Protein AF-A0A0V0R9F4-F1 (afdb_monomer_lite)

Organism: Pseudocohnilembus persalinus (NCBI:txid266149)

Sequence (177 aa):
MSERTFIVDQHGQNFMYRTNMPIKDGKFQYDELVEVFKQKADEAGLEFPSEFQLVDISLINKSDYVDLNIERNFFKQNPEKGRFRNYIIIGSLLFPNSLGAKFRNWMAQSYEYWNYDQQNDLNKYMHDILIDTTTELPQIIFFHCEAGEDRTGVTKKLQFLTTMLKLEKYTILQEMV

Secondary structure (DSSP, 8-state):
-GGG-EEEEEETTEEEEEEE--EETTEE-HHHHHHHHHHHHHHTT-PPPSS-EEEEEE---GGGHHHHHHHHHHHHH-GGGEEEEE------SS-GGGS-HHHHHHHHHTHHHH-TT-HHHHHHHHHHHHT---SSS-EEEEEEESSSSHHHHHHHHHHHHHHHHHHHHHHHHHTT-

Structure (mmCIF, N/CA/C/O backbone):
data_AF-A0A0V0R9F4-F1
#
_entry.id   AF-A0A0V0R9F4-F1
#
loop_
_atom_site.group_PDB
_atom_site.id
_atom_site.type_symbol
_atom_site.label_atom_id
_atom_site.label_alt_id
_atom_site.label_comp_id
_atom_site.label_asym_id
_atom_site.label_entity_id
_atom_site.label_seq_id
_atom_site.pdbx_PDB_ins_code
_atom_site.Cartn_x
_atom_site.Cartn_y
_atom_site.Cartn_z
_atom_site.occupancy
_atom_site.B_iso_or_equiv
_atom_site.auth_seq_id
_atom_site.auth_comp_id
_atom_site.auth_asym_id
_atom_site.auth_atom_id
_atom_site.pdbx_PDB_model_num
ATOM 1 N N . MET A 1 1 ? -12.253 2.001 -7.724 1.00 73.06 1 MET A N 1
ATOM 2 C CA . MET A 1 1 ? -11.117 1.519 -6.907 1.00 73.06 1 MET A CA 1
ATOM 3 C C . MET A 1 1 ? -11.138 -0.002 -6.728 1.00 73.06 1 MET A C 1
ATOM 5 O O . MET A 1 1 ? -10.138 -0.640 -7.014 1.00 73.06 1 MET A O 1
ATOM 9 N N . SER A 1 2 ? -12.283 -0.595 -6.357 1.00 76.06 2 SER A N 1
ATOM 10 C CA . SER A 1 2 ? -12.413 -2.019 -5.972 1.00 76.06 2 SER A CA 1
ATOM 11 C C . SER A 1 2 ? -11.774 -3.072 -6.901 1.00 76.06 2 SER A C 1
ATOM 13 O O . SER A 1 2 ? -11.112 -3.987 -6.415 1.00 76.06 2 SER A O 1
ATOM 15 N N . GLU A 1 3 ? -11.901 -2.947 -8.228 1.00 81.69 3 GLU A N 1
ATOM 16 C CA . GLU A 1 3 ? -11.437 -3.987 -9.171 1.00 81.69 3 GLU A CA 1
ATOM 17 C C . GLU A 1 3 ? -9.918 -4.223 -9.168 1.00 81.69 3 GLU A C 1
ATOM 19 O O . GLU A 1 3 ? -9.459 -5.291 -9.573 1.00 81.69 3 GLU A O 1
ATOM 24 N N . ARG A 1 4 ? -9.126 -3.242 -8.718 1.00 86.31 4 ARG A N 1
ATOM 25 C CA . ARG A 1 4 ? -7.654 -3.320 -8.703 1.00 86.31 4 ARG A CA 1
ATOM 26 C C . ARG A 1 4 ? -7.072 -3.471 -7.304 1.00 86.31 4 ARG A C 1
ATOM 28 O O . ARG A 1 4 ? -5.856 -3.351 -7.137 1.00 86.31 4 ARG A O 1
ATOM 35 N N . THR A 1 5 ? -7.921 -3.772 -6.327 1.00 92.25 5 THR A N 1
ATOM 36 C CA . THR A 1 5 ? -7.505 -3.979 -4.946 1.00 92.25 5 THR A CA 1
ATOM 37 C C . THR A 1 5 ? -7.435 -5.456 -4.614 1.00 92.25 5 THR A C 1
ATOM 39 O O . THR A 1 5 ? -8.401 -6.199 -4.779 1.00 92.25 5 THR A O 1
ATOM 42 N N . PHE A 1 6 ? -6.284 -5.878 -4.103 1.00 93.00 6 PHE A N 1
ATOM 43 C CA . PHE A 1 6 ? -6.026 -7.262 -3.734 1.00 93.00 6 PHE A CA 1
ATOM 44 C C . PHE A 1 6 ? -5.344 -7.324 -2.378 1.00 93.00 6 PHE A C 1
ATOM 46 O O . PHE A 1 6 ? -4.396 -6.571 -2.136 1.00 93.00 6 PHE A O 1
ATOM 53 N N . ILE A 1 7 ? -5.748 -8.290 -1.558 1.00 94.00 7 ILE A N 1
ATOM 54 C CA . ILE A 1 7 ? -4.933 -8.726 -0.426 1.00 94.00 7 ILE A CA 1
ATOM 55 C C . ILE A 1 7 ? -3.650 -9.341 -0.989 1.00 94.00 7 ILE A C 1
ATOM 57 O O . ILE A 1 7 ? -3.661 -10.108 -1.956 1.00 94.00 7 ILE A O 1
ATOM 61 N N . VAL A 1 8 ? -2.528 -8.909 -0.435 1.00 92.25 8 VAL A N 1
ATOM 62 C CA . VAL A 1 8 ? -1.188 -9.408 -0.744 1.00 92.25 8 VAL A CA 1
ATOM 63 C C . VAL A 1 8 ? -0.782 -10.422 0.313 1.00 92.25 8 VAL A C 1
ATOM 65 O O . VAL A 1 8 ? -0.281 -11.483 -0.046 1.00 92.25 8 VAL A O 1
ATOM 68 N N . ASP A 1 9 ? -0.989 -10.081 1.586 1.00 94.50 9 ASP A N 1
ATOM 69 C CA . ASP A 1 9 ? -0.568 -10.876 2.737 1.00 94.50 9 ASP A CA 1
ATOM 70 C C . ASP A 1 9 ? -1.329 -10.442 4.005 1.00 94.50 9 ASP A C 1
ATOM 72 O O . ASP A 1 9 ? -1.939 -9.364 4.032 1.00 94.50 9 ASP A O 1
ATOM 76 N N . GLN A 1 10 ? -1.283 -11.265 5.052 1.00 95.50 10 GLN A N 1
ATOM 77 C CA . GLN A 1 10 ? -1.914 -11.008 6.347 1.00 95.50 10 GLN A CA 1
ATOM 78 C C . GLN A 1 10 ? -1.118 -11.672 7.480 1.00 95.50 10 GLN A C 1
ATOM 80 O O . GLN A 1 10 ? -0.647 -12.802 7.361 1.00 95.50 10 GLN A O 1
ATOM 85 N N . HIS A 1 11 ? -0.975 -10.962 8.601 1.00 96.00 11 HIS A N 1
ATOM 86 C CA . HIS A 1 11 ? -0.362 -11.486 9.820 1.00 96.00 11 HIS A CA 1
ATOM 87 C C . HIS A 1 11 ? -1.118 -10.986 11.055 1.00 96.00 11 HIS A C 1
ATOM 89 O O . HIS A 1 11 ? -1.102 -9.798 11.373 1.00 96.00 11 HIS A O 1
ATOM 95 N N . GLY A 1 12 ? -1.802 -11.889 11.761 1.00 95.38 12 GLY A N 1
ATOM 96 C CA . GLY A 1 12 ? -2.673 -11.498 12.872 1.00 95.38 12 GLY A CA 1
ATOM 97 C C . GLY A 1 12 ? -3.781 -10.553 12.396 1.00 95.38 12 GLY A C 1
ATOM 98 O O . GLY A 1 12 ? -4.549 -10.904 11.512 1.00 95.38 12 GLY A O 1
ATOM 99 N N . GLN A 1 13 ? -3.864 -9.345 12.951 1.00 96.88 13 GLN A N 1
ATOM 100 C CA . GLN A 1 13 ? -4.822 -8.325 12.490 1.00 96.88 13 GLN A CA 1
ATOM 101 C C . GLN A 1 13 ? -4.217 -7.329 11.486 1.00 96.88 13 GLN A C 1
ATOM 103 O O . GLN A 1 13 ? -4.908 -6.422 11.027 1.00 96.88 13 GLN A O 1
ATOM 108 N N . ASN A 1 14 ? -2.938 -7.485 11.135 1.00 98.00 14 ASN A N 1
ATOM 109 C CA . ASN A 1 14 ? -2.280 -6.638 10.152 1.00 98.00 14 ASN A CA 1
ATOM 110 C C . ASN A 1 14 ? -2.556 -7.171 8.746 1.00 98.00 14 ASN A C 1
ATOM 112 O O . ASN A 1 14 ? -2.458 -8.375 8.491 1.00 98.00 14 ASN A O 1
ATOM 116 N N . PHE A 1 15 ? -2.840 -6.264 7.818 1.00 97.81 15 PHE A N 1
ATOM 117 C CA . PHE A 1 15 ? -3.114 -6.605 6.426 1.00 97.81 15 PHE A CA 1
ATOM 118 C C . PHE A 1 15 ? -2.174 -5.862 5.496 1.00 97.81 15 PHE A C 1
ATOM 120 O O . PHE A 1 15 ? -1.804 -4.715 5.748 1.00 97.81 15 PHE A O 1
ATOM 127 N N . MET A 1 16 ? -1.854 -6.494 4.373 1.00 97.56 16 MET A N 1
ATOM 128 C CA . MET A 1 16 ? -1.154 -5.857 3.273 1.00 97.56 16 MET A CA 1
ATOM 129 C C . MET A 1 16 ? -2.005 -5.909 2.012 1.00 97.56 16 MET A C 1
ATOM 131 O O . MET A 1 16 ? -2.390 -6.983 1.552 1.00 97.56 16 MET A O 1
ATOM 135 N N . TYR A 1 17 ? -2.247 -4.746 1.421 1.00 95.88 17 TYR A N 1
ATOM 136 C CA . TYR A 1 17 ? -3.002 -4.579 0.191 1.00 95.88 17 TYR A CA 1
ATOM 137 C C . TYR A 1 17 ? -2.129 -4.019 -0.926 1.00 95.88 17 TYR A C 1
ATOM 139 O O . TYR A 1 17 ? -1.197 -3.241 -0.718 1.00 95.88 17 TYR A O 1
ATOM 147 N N . ARG A 1 18 ? -2.495 -4.373 -2.151 1.00 93.56 18 ARG A N 1
ATOM 148 C CA . ARG A 1 18 ? -2.090 -3.662 -3.361 1.00 93.56 18 ARG A CA 1
ATOM 149 C C . ARG A 1 18 ? -3.327 -3.024 -3.964 1.00 93.56 18 ARG A C 1
ATOM 151 O O . ARG A 1 18 ? -4.338 -3.709 -4.082 1.00 93.56 18 ARG A O 1
ATOM 158 N N . THR A 1 19 ? -3.219 -1.773 -4.396 1.00 92.12 19 THR A N 1
ATOM 159 C CA . THR A 1 19 ? -4.326 -1.024 -5.012 1.00 92.12 19 THR A CA 1
ATOM 160 C C . THR A 1 19 ? -3.829 -0.077 -6.115 1.00 92.12 19 THR A C 1
ATOM 16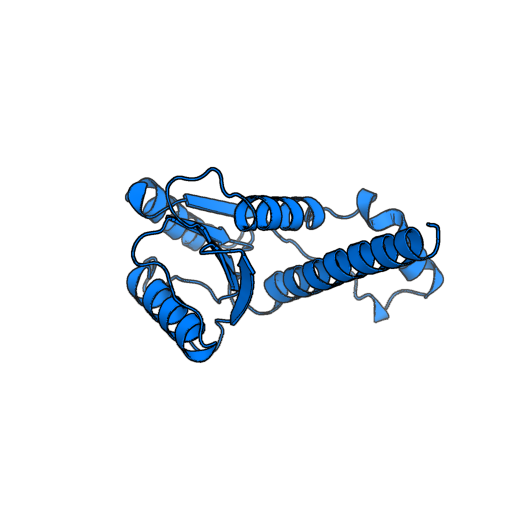2 O O . THR A 1 19 ? -2.622 0.028 -6.368 1.00 92.12 19 THR A O 1
ATOM 165 N N . ASN A 1 20 ? -4.762 0.571 -6.810 1.00 91.38 20 ASN A N 1
ATOM 166 C CA . ASN A 1 20 ? -4.510 1.714 -7.686 1.00 91.38 20 ASN A CA 1
ATOM 167 C C . ASN A 1 20 ? -4.477 3.033 -6.889 1.00 91.38 20 ASN A C 1
ATOM 169 O O . ASN A 1 20 ? -4.739 3.041 -5.688 1.00 91.38 20 ASN A O 1
ATOM 173 N N . MET A 1 21 ? -4.175 4.141 -7.571 1.00 92.62 21 MET A N 1
ATOM 174 C CA . MET A 1 21 ? -4.127 5.478 -6.973 1.00 92.62 21 MET A CA 1
ATOM 175 C C . MET A 1 21 ? -5.392 5.793 -6.137 1.00 92.62 21 MET A C 1
ATOM 177 O O . MET A 1 21 ? -6.499 5.755 -6.688 1.00 92.62 21 MET A O 1
ATOM 181 N N . PRO A 1 22 ? -5.259 6.154 -4.844 1.00 95.00 22 PRO A N 1
ATOM 182 C CA . PRO A 1 22 ? -6.383 6.468 -3.957 1.00 95.00 22 PRO A CA 1
ATOM 183 C C . PRO A 1 22 ? -6.839 7.935 -4.073 1.00 95.00 22 PRO A C 1
ATOM 185 O O . PRO A 1 22 ? -7.366 8.509 -3.120 1.00 95.00 22 PRO A O 1
ATOM 188 N N . ILE A 1 23 ? -6.623 8.573 -5.225 1.00 94.69 23 ILE A N 1
ATOM 189 C CA . ILE A 1 23 ? -6.967 9.976 -5.470 1.00 94.69 23 ILE A CA 1
ATOM 190 C C . ILE A 1 23 ? -8.061 10.056 -6.524 1.00 94.69 23 ILE A C 1
ATOM 192 O O . ILE A 1 23 ? -7.978 9.455 -7.594 1.00 94.69 23 ILE A O 1
ATOM 196 N N . LYS A 1 24 ? -9.084 10.852 -6.218 1.00 94.25 24 LYS A N 1
ATOM 197 C CA . LYS A 1 24 ? -10.181 11.187 -7.124 1.00 94.25 24 LYS A CA 1
ATOM 198 C C . LYS A 1 24 ? -10.570 12.641 -6.905 1.00 94.25 24 LYS A C 1
ATOM 200 O O . LYS A 1 24 ? -10.615 13.099 -5.763 1.00 94.25 24 LYS A O 1
ATOM 205 N N . ASP A 1 25 ? -10.784 13.377 -7.993 1.00 94.62 25 ASP A N 1
ATOM 206 C CA . ASP A 1 25 ? -11.166 14.796 -7.970 1.00 94.62 25 ASP A CA 1
ATOM 207 C C . ASP A 1 25 ? -10.237 15.667 -7.092 1.00 94.62 25 ASP A C 1
ATOM 209 O O . ASP A 1 25 ? -10.679 16.557 -6.363 1.00 94.62 25 ASP A O 1
ATOM 213 N N . GLY A 1 26 ? -8.928 15.374 -7.126 1.00 95.00 26 GLY A N 1
ATOM 214 C CA . GLY A 1 26 ? -7.898 16.096 -6.369 1.00 95.00 26 GLY A CA 1
ATOM 215 C C . GLY A 1 26 ? -7.909 15.843 -4.857 1.00 95.00 26 GLY A C 1
ATOM 216 O O . GLY A 1 26 ? -7.366 16.649 -4.100 1.00 95.00 26 GLY A O 1
ATOM 217 N N . LYS A 1 27 ? -8.543 14.759 -4.395 1.00 96.88 27 LYS A N 1
ATOM 218 C CA . LYS A 1 27 ? -8.657 14.410 -2.973 1.00 96.88 27 LYS A CA 1
ATOM 219 C C . LYS A 1 27 ? -8.315 12.950 -2.718 1.00 96.88 27 LYS A C 1
ATOM 221 O O . LYS A 1 27 ? -8.699 12.079 -3.498 1.00 96.88 27 LYS A O 1
ATOM 226 N N . PHE A 1 28 ? -7.664 12.705 -1.583 1.00 97.31 28 PHE A N 1
ATOM 227 C CA . PHE A 1 28 ? -7.429 11.364 -1.060 1.00 97.31 28 PHE A CA 1
ATOM 228 C C . PHE A 1 28 ? -8.750 10.733 -0.597 1.00 97.31 28 PHE A C 1
ATOM 230 O O . PHE A 1 28 ? -9.469 11.312 0.220 1.00 97.31 28 PHE A O 1
ATOM 237 N N . GLN A 1 29 ? -9.073 9.556 -1.121 1.00 97.69 29 GLN A N 1
ATOM 238 C CA . GLN A 1 29 ? -10.347 8.863 -0.927 1.00 97.69 29 GLN A CA 1
ATOM 239 C C . GLN A 1 29 ? -10.253 7.838 0.210 1.00 97.69 29 GLN A C 1
ATOM 241 O O . GLN A 1 29 ? -10.354 6.635 -0.012 1.00 97.69 29 GLN A O 1
ATOM 246 N N . TYR A 1 30 ? -10.031 8.309 1.438 1.00 97.88 30 TYR A N 1
ATOM 247 C CA . TYR A 1 30 ? -9.811 7.424 2.589 1.00 97.88 30 TYR A CA 1
ATOM 248 C C . TYR A 1 30 ? -10.985 6.468 2.844 1.00 97.88 30 TYR A C 1
ATOM 250 O O . TYR A 1 30 ? -10.772 5.266 2.971 1.00 97.88 30 TYR A O 1
ATOM 258 N N . ASP A 1 31 ? -12.214 6.987 2.897 1.00 97.69 31 ASP A N 1
ATOM 259 C CA . ASP A 1 31 ? -13.380 6.182 3.277 1.00 97.69 31 ASP A CA 1
ATOM 260 C C . ASP A 1 31 ? -13.705 5.119 2.212 1.00 97.69 31 ASP A C 1
ATOM 262 O O . ASP A 1 31 ? -13.891 3.954 2.557 1.00 97.69 31 ASP A O 1
ATOM 266 N N . GLU A 1 32 ? -13.669 5.489 0.921 1.00 97.12 32 GLU A N 1
ATOM 267 C CA . GLU A 1 32 ? -13.840 4.544 -0.200 1.00 97.12 32 GLU A CA 1
ATOM 268 C C . GLU A 1 32 ? -12.750 3.462 -0.171 1.00 97.12 32 GLU A C 1
ATOM 270 O O . GLU A 1 32 ? -13.029 2.279 -0.365 1.00 97.12 32 GLU A O 1
ATOM 275 N N . LEU A 1 33 ? -11.499 3.843 0.109 1.00 97.31 33 LEU A N 1
ATOM 276 C CA . LEU A 1 33 ? -10.384 2.903 0.180 1.00 97.31 33 LEU A CA 1
ATOM 277 C C . LEU A 1 33 ? -10.568 1.882 1.315 1.00 97.31 33 LEU A C 1
ATOM 279 O O . LEU A 1 33 ? -10.379 0.682 1.107 1.00 97.31 33 LEU A O 1
ATOM 283 N N . VAL A 1 34 ? -10.959 2.343 2.505 1.00 98.06 34 VAL A N 1
ATOM 284 C CA . VAL A 1 34 ? -11.199 1.477 3.669 1.00 98.06 34 VAL A CA 1
ATOM 285 C C . VAL A 1 34 ? -12.390 0.551 3.439 1.00 98.06 34 VAL A C 1
ATOM 287 O O . VAL A 1 34 ? -12.326 -0.620 3.814 1.00 98.06 34 VAL A O 1
ATOM 290 N N . GLU A 1 35 ? -13.460 1.039 2.813 1.00 97.94 35 GLU A N 1
ATOM 291 C CA . GLU A 1 35 ? -14.612 0.213 2.439 1.00 97.94 35 GLU A CA 1
ATOM 292 C C . GLU A 1 35 ? -14.193 -0.928 1.505 1.00 97.94 35 GLU A C 1
ATOM 294 O O . GLU A 1 35 ? -14.528 -2.088 1.752 1.00 97.94 35 GLU A O 1
ATOM 299 N N . VAL A 1 36 ? -13.368 -0.630 0.499 1.00 97.56 36 VAL A N 1
ATOM 300 C CA . VAL A 1 36 ? -12.822 -1.650 -0.403 1.00 97.56 36 VAL A CA 1
ATOM 301 C C . VAL A 1 36 ? -11.946 -2.657 0.346 1.00 97.56 36 VAL A C 1
ATOM 303 O O . VAL A 1 36 ? -12.036 -3.852 0.072 1.00 97.56 36 VAL A O 1
ATOM 306 N N . PHE A 1 37 ? -11.107 -2.230 1.293 1.00 98.12 37 PHE A N 1
ATOM 307 C CA . PHE A 1 37 ? -10.295 -3.169 2.078 1.00 98.12 37 PHE A CA 1
ATOM 308 C C . PHE A 1 37 ? -11.147 -4.098 2.940 1.00 98.12 37 PHE A C 1
ATOM 310 O O . PHE A 1 37 ? -10.919 -5.307 2.930 1.00 98.12 37 PHE A O 1
ATOM 317 N N . LYS A 1 38 ? -12.167 -3.559 3.613 1.00 98.19 38 LYS A N 1
ATOM 318 C CA . LYS A 1 38 ? -13.137 -4.354 4.378 1.00 98.19 38 LYS A CA 1
ATOM 319 C C . LYS A 1 38 ? -13.837 -5.374 3.490 1.00 98.19 38 LYS A C 1
ATOM 321 O O . LYS A 1 38 ? -13.879 -6.547 3.842 1.00 98.19 38 LYS A O 1
ATOM 326 N N . GLN A 1 39 ? -14.308 -4.945 2.318 1.00 97.62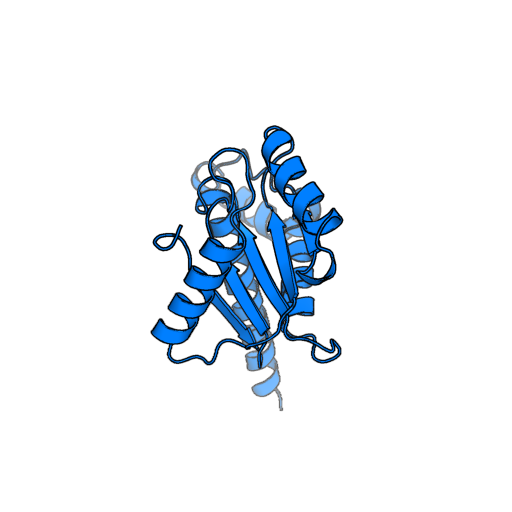 39 GLN A N 1
ATOM 327 C CA . GLN A 1 39 ? -14.924 -5.836 1.339 1.00 97.62 39 GLN A CA 1
ATOM 328 C C . GLN A 1 39 ? -13.964 -6.963 0.927 1.00 97.62 39 GLN A C 1
ATOM 330 O O . GLN A 1 39 ? -14.360 -8.122 0.890 1.00 97.62 39 GLN A O 1
ATOM 335 N N . LYS A 1 40 ? -12.692 -6.654 0.640 1.00 97.00 40 LYS A N 1
ATOM 336 C CA . LYS A 1 40 ? -11.708 -7.670 0.231 1.00 97.00 40 LYS A CA 1
ATOM 337 C C . LYS A 1 40 ? -11.343 -8.645 1.348 1.00 97.00 40 LYS A C 1
ATOM 339 O O . LYS A 1 40 ? -11.088 -9.808 1.047 1.00 97.00 40 LYS A O 1
ATOM 344 N N . ALA A 1 41 ? -11.316 -8.199 2.601 1.00 97.31 41 ALA A N 1
ATOM 345 C CA . ALA A 1 41 ? -11.139 -9.085 3.750 1.00 97.31 41 ALA A CA 1
ATOM 346 C C . ALA A 1 41 ? -12.340 -10.022 3.926 1.00 97.31 41 ALA A C 1
ATOM 348 O O . ALA A 1 41 ? -12.144 -11.230 4.042 1.00 97.31 41 ALA A O 1
ATOM 349 N N . ASP A 1 42 ? -13.561 -9.490 3.837 1.00 97.62 42 ASP A N 1
ATOM 350 C CA . ASP A 1 42 ? -14.799 -10.272 3.926 1.00 97.62 42 ASP A CA 1
ATOM 351 C C . ASP A 1 42 ? -14.902 -11.321 2.804 1.00 97.62 42 ASP A C 1
ATOM 353 O O . ASP A 1 42 ? -15.122 -12.501 3.072 1.00 97.62 42 ASP A O 1
ATOM 357 N N . GLU A 1 43 ? -14.603 -10.938 1.556 1.00 96.44 43 GLU A N 1
ATOM 358 C CA . GLU A 1 43 ? -14.520 -11.859 0.407 1.00 96.44 43 GLU A CA 1
ATOM 359 C C . GLU A 1 43 ? -13.506 -13.000 0.628 1.00 96.44 43 GLU A C 1
ATOM 361 O O . GLU A 1 43 ? -13.670 -14.092 0.080 1.00 96.44 43 GLU A O 1
ATOM 366 N N . ALA A 1 44 ? -12.461 -12.763 1.427 1.00 96.12 44 ALA A N 1
ATOM 367 C CA . ALA A 1 44 ? -11.445 -13.750 1.790 1.00 96.12 44 ALA A CA 1
ATOM 368 C C . ALA A 1 44 ? -11.776 -14.535 3.077 1.00 96.12 44 ALA A C 1
ATOM 370 O O . ALA A 1 44 ? -10.983 -15.387 3.482 1.00 96.1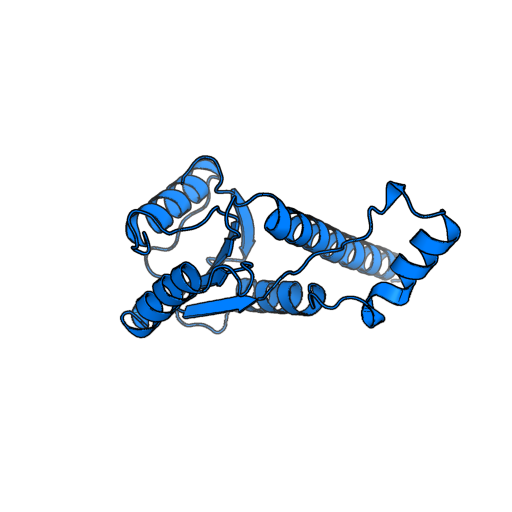2 44 ALA A O 1
ATOM 371 N N . GLY A 1 45 ? -12.914 -14.267 3.725 1.00 97.50 45 GLY A N 1
ATOM 372 C CA . GLY A 1 45 ? -13.287 -14.869 5.008 1.00 97.50 45 GLY A CA 1
ATOM 373 C C . GLY A 1 45 ? -12.397 -14.426 6.174 1.00 97.50 45 GLY A C 1
ATOM 374 O O . GLY A 1 45 ? -12.215 -15.185 7.126 1.00 97.50 45 GLY A O 1
ATOM 375 N N . LEU A 1 46 ? -11.806 -13.232 6.085 1.00 97.06 46 LEU A N 1
ATOM 376 C CA . LEU A 1 46 ? -10.920 -12.653 7.093 1.00 97.06 46 LEU A CA 1
ATOM 377 C C . LEU A 1 46 ? -11.632 -11.529 7.852 1.00 97.06 46 LEU A C 1
ATOM 379 O O . LEU A 1 46 ? -12.339 -10.711 7.268 1.00 97.06 46 LEU A O 1
ATOM 383 N N . GLU A 1 47 ? -11.395 -11.451 9.159 1.00 97.62 47 GLU A N 1
ATOM 384 C CA . GLU A 1 47 ? -11.925 -10.373 9.994 1.00 97.62 47 GLU A CA 1
ATOM 385 C C . GLU A 1 47 ? -11.092 -9.096 9.817 1.00 97.62 47 GLU A C 1
ATOM 387 O O . GLU A 1 47 ? -9.886 -9.083 10.069 1.00 97.62 47 GLU A O 1
ATOM 392 N N . PHE A 1 48 ? -11.737 -8.013 9.379 1.00 98.12 48 PHE A N 1
ATOM 393 C CA . PHE A 1 48 ? -11.095 -6.706 9.261 1.00 98.12 48 PHE A CA 1
ATOM 394 C C . PHE A 1 48 ? -11.197 -5.938 10.591 1.00 98.12 48 PHE A C 1
ATOM 396 O O . PHE A 1 48 ? -12.305 -5.803 11.116 1.00 98.12 48 PHE A O 1
ATOM 403 N N . PRO A 1 49 ? -10.094 -5.384 11.129 1.00 97.69 49 PRO A N 1
ATOM 404 C CA . PRO A 1 49 ? -10.104 -4.745 12.440 1.00 97.69 49 PRO A CA 1
ATOM 405 C C . PRO A 1 49 ? -10.978 -3.484 12.463 1.00 97.69 49 PRO A C 1
ATOM 407 O O . PRO A 1 49 ? -10.998 -2.689 11.518 1.00 97.69 49 PRO A O 1
ATOM 410 N N . SER A 1 50 ? -11.693 -3.274 13.571 1.00 97.06 50 SER A N 1
ATOM 411 C CA . SER A 1 50 ? -12.555 -2.099 13.760 1.00 97.06 50 SER A CA 1
ATOM 412 C C . SER A 1 50 ? -11.766 -0.801 13.944 1.00 97.06 50 SER A C 1
ATOM 414 O O . SER A 1 50 ? -12.239 0.261 13.543 1.00 97.06 50 SER A O 1
ATOM 416 N N . GLU A 1 51 ? -10.567 -0.895 14.520 1.00 97.94 51 GLU A N 1
ATOM 417 C CA . GLU A 1 51 ? -9.623 0.204 14.732 1.00 97.94 51 GLU A CA 1
ATOM 418 C C . GLU A 1 51 ? -8.257 -0.191 14.172 1.00 97.94 51 GLU A C 1
ATOM 420 O O . GLU A 1 51 ? -7.820 -1.329 14.332 1.00 97.94 51 GLU A O 1
ATOM 425 N N . PHE A 1 52 ? -7.586 0.732 13.488 1.00 98.31 52 PHE A N 1
ATOM 426 C CA . PHE A 1 52 ? -6.310 0.464 12.832 1.00 98.31 52 PHE A CA 1
ATOM 427 C C . PHE A 1 52 ? -5.598 1.765 12.456 1.00 98.31 52 PHE A C 1
ATOM 429 O O . PHE A 1 52 ? -6.205 2.836 12.427 1.00 98.31 52 PHE A O 1
ATOM 436 N N . GLN A 1 53 ? -4.320 1.660 12.091 1.00 98.19 53 GLN A N 1
ATOM 437 C CA . GLN A 1 53 ? -3.598 2.722 11.392 1.00 98.19 53 GLN A CA 1
ATOM 438 C C . GLN A 1 53 ? -3.298 2.324 9.954 1.00 98.19 53 GLN A C 1
ATOM 440 O O . GLN A 1 53 ? -2.836 1.215 9.678 1.00 98.19 53 GLN A O 1
ATOM 445 N N . LEU A 1 54 ? -3.528 3.257 9.035 1.00 98.38 54 LEU A N 1
ATOM 446 C CA . LEU A 1 54 ? -3.258 3.060 7.621 1.00 98.38 54 LEU A CA 1
ATOM 447 C C . LEU A 1 54 ? -1.814 3.456 7.277 1.00 98.38 54 LEU A C 1
ATOM 449 O O . LEU A 1 54 ? -1.350 4.541 7.622 1.00 98.38 54 LEU A O 1
ATOM 453 N N . VAL A 1 55 ? -1.091 2.594 6.572 1.00 98.31 55 VAL A N 1
ATOM 454 C CA . VAL A 1 55 ? 0.260 2.874 6.076 1.00 98.31 55 VAL A CA 1
ATOM 455 C C . VAL A 1 55 ? 0.208 2.947 4.559 1.00 98.31 55 VAL A C 1
ATOM 457 O O . VAL A 1 55 ? 0.137 1.920 3.887 1.00 98.31 55 VAL A O 1
ATOM 460 N N . ASP A 1 56 ? 0.245 4.169 4.038 1.00 97.81 56 ASP A N 1
ATOM 461 C CA . ASP A 1 56 ? 0.262 4.458 2.606 1.00 97.81 56 ASP A CA 1
ATOM 462 C C . ASP A 1 56 ? 1.693 4.440 2.066 1.00 97.81 56 ASP A C 1
ATOM 464 O O . ASP A 1 56 ? 2.546 5.224 2.498 1.00 97.81 56 ASP A O 1
ATOM 468 N N . ILE A 1 57 ? 1.949 3.531 1.126 1.00 96.56 57 ILE A N 1
ATOM 469 C CA . ILE A 1 57 ? 3.228 3.368 0.445 1.00 96.56 57 ILE A CA 1
ATOM 470 C C . ILE A 1 57 ? 3.063 3.666 -1.047 1.00 96.56 57 ILE A C 1
ATOM 472 O O . ILE A 1 57 ? 2.778 2.796 -1.874 1.00 96.56 57 ILE A O 1
ATOM 476 N N . SER A 1 58 ? 3.310 4.920 -1.402 1.00 93.75 58 SER A N 1
ATOM 477 C CA . SER A 1 58 ? 3.185 5.402 -2.773 1.00 93.75 58 SER A CA 1
ATOM 478 C C . SER A 1 58 ? 4.455 5.105 -3.569 1.00 93.75 58 SER A C 1
ATOM 480 O O . SER A 1 58 ? 5.544 5.579 -3.220 1.00 93.75 58 SER A O 1
ATOM 482 N N . LEU A 1 59 ? 4.324 4.328 -4.650 1.00 91.62 59 LEU A N 1
ATOM 483 C CA . LEU A 1 59 ? 5.426 3.940 -5.542 1.00 91.62 59 LEU A CA 1
ATOM 484 C C . LEU A 1 59 ? 5.601 4.897 -6.731 1.00 91.62 59 LEU A C 1
ATOM 486 O O . LEU A 1 59 ? 6.324 4.595 -7.687 1.00 91.62 59 LEU A O 1
ATOM 490 N N . ILE A 1 60 ? 4.886 6.025 -6.731 1.00 87.19 60 ILE A N 1
ATOM 491 C CA . ILE A 1 60 ? 4.913 6.980 -7.839 1.00 87.19 60 ILE A CA 1
ATOM 492 C C . ILE A 1 60 ? 6.209 7.787 -7.877 1.00 87.19 60 ILE A C 1
ATOM 494 O O . ILE A 1 60 ? 6.890 7.983 -6.865 1.00 87.19 60 ILE A O 1
ATOM 498 N N . ASN A 1 61 ? 6.571 8.211 -9.087 1.00 81.81 61 ASN A N 1
ATOM 499 C CA . ASN A 1 61 ? 7.791 8.964 -9.319 1.00 81.81 61 ASN A CA 1
ATOM 500 C C . ASN A 1 61 ? 7.539 10.458 -9.069 1.00 81.81 61 ASN A C 1
ATOM 502 O O . ASN A 1 61 ? 6.409 10.934 -9.015 1.00 81.81 61 ASN A O 1
ATOM 506 N N . LYS A 1 62 ? 8.619 11.227 -8.958 1.00 69.12 62 LYS A N 1
ATOM 507 C CA . LYS A 1 62 ? 8.596 12.677 -8.751 1.00 69.12 62 LYS A CA 1
ATOM 508 C C . LYS A 1 62 ? 7.912 13.457 -9.877 1.00 69.12 62 LYS A C 1
ATOM 510 O O . LYS A 1 62 ? 7.611 14.620 -9.676 1.00 69.12 62 LYS A O 1
ATOM 515 N N . SER A 1 63 ? 7.662 12.878 -11.050 1.00 70.31 63 SER A N 1
ATOM 516 C CA . SER A 1 63 ? 6.853 13.551 -12.080 1.00 70.31 63 SER A CA 1
ATOM 517 C C . SER A 1 63 ? 5.433 13.866 -11.594 1.00 70.31 63 SER A C 1
ATOM 519 O O . SER A 1 63 ? 4.846 14.842 -12.049 1.00 70.31 63 SER A O 1
ATOM 521 N N . ASP A 1 64 ? 4.945 13.122 -10.596 1.00 74.88 64 ASP A N 1
ATOM 522 C CA . ASP A 1 64 ? 3.551 13.127 -10.144 1.00 74.88 64 ASP A CA 1
ATOM 523 C C . ASP A 1 64 ? 3.424 13.836 -8.777 1.00 74.88 64 ASP A C 1
ATOM 525 O O . ASP A 1 64 ? 2.705 13.415 -7.871 1.00 74.88 64 ASP A O 1
ATOM 529 N N . TYR A 1 65 ? 4.177 14.930 -8.584 1.00 82.31 65 TYR A N 1
ATOM 530 C CA . TYR A 1 65 ? 4.256 15.650 -7.300 1.00 82.31 65 TYR A CA 1
ATOM 531 C C . TYR A 1 65 ? 2.907 16.131 -6.759 1.00 82.31 65 TYR A C 1
ATOM 533 O O . TYR A 1 65 ? 2.774 16.290 -5.544 1.00 82.31 65 TYR A O 1
ATOM 541 N N . VAL A 1 66 ? 1.937 16.415 -7.633 1.00 88.88 66 VAL A N 1
ATOM 542 C CA . VAL A 1 66 ? 0.607 16.879 -7.215 1.00 88.88 66 VAL A CA 1
ATOM 543 C C . VAL A 1 66 ? -0.077 15.805 -6.375 1.00 88.88 66 VAL A C 1
ATOM 545 O O . VAL A 1 66 ? -0.497 16.096 -5.255 1.00 88.88 66 VAL A O 1
ATOM 548 N N . ASP A 1 67 ? -0.077 14.566 -6.856 1.00 90.50 67 ASP A N 1
ATOM 549 C CA . ASP A 1 67 ? -0.689 13.429 -6.173 1.00 90.50 67 ASP A CA 1
ATOM 550 C C . ASP A 1 67 ? 0.038 13.115 -4.865 1.00 90.50 67 ASP A C 1
ATOM 552 O O . ASP A 1 67 ? -0.582 13.094 -3.802 1.00 90.50 67 ASP A O 1
ATOM 556 N N . LEU A 1 68 ? 1.376 13.053 -4.897 1.00 92.75 68 LEU A N 1
ATOM 557 C CA . LEU A 1 68 ? 2.197 12.870 -3.690 1.00 92.75 68 LEU A CA 1
ATOM 558 C C . LEU A 1 68 ? 1.900 13.909 -2.600 1.00 92.75 68 LEU A C 1
ATOM 560 O O . LEU A 1 68 ? 1.983 13.618 -1.405 1.00 92.75 68 LEU A O 1
ATOM 564 N N . ASN A 1 69 ? 1.621 15.153 -2.995 1.00 95.12 69 ASN A N 1
ATOM 565 C CA . ASN A 1 69 ? 1.305 16.219 -2.052 1.00 95.12 69 ASN A CA 1
ATOM 566 C C . ASN A 1 69 ? -0.094 16.060 -1.458 1.00 95.12 69 ASN A C 1
ATOM 568 O O . ASN A 1 69 ? -0.271 16.401 -0.290 1.00 95.12 69 ASN A O 1
ATOM 572 N N . ILE A 1 70 ? -1.063 15.539 -2.212 1.00 96.75 70 ILE A N 1
ATOM 573 C CA . ILE A 1 70 ? -2.412 15.257 -1.707 1.00 96.75 70 ILE A CA 1
ATOM 574 C C . ILE A 1 70 ? -2.340 14.201 -0.598 1.00 96.75 70 ILE A C 1
ATOM 576 O O . ILE A 1 70 ? -2.821 14.458 0.506 1.00 96.75 70 ILE A O 1
ATOM 580 N N . GLU A 1 71 ? -1.670 13.072 -0.846 1.00 96.88 71 GLU A N 1
ATOM 581 C CA . GLU A 1 71 ? -1.499 11.988 0.137 1.00 96.88 71 GLU A CA 1
ATOM 582 C C . GLU A 1 71 ? -0.753 12.488 1.381 1.00 96.88 71 GLU A C 1
ATOM 584 O O . GLU A 1 71 ? -1.233 12.387 2.514 1.00 96.88 71 GLU A O 1
ATOM 589 N N . ARG A 1 72 ? 0.401 13.139 1.173 1.00 96.81 72 ARG A N 1
ATOM 590 C CA . ARG A 1 72 ? 1.219 13.679 2.267 1.00 96.81 72 ARG A CA 1
ATOM 591 C C . ARG A 1 72 ? 0.449 14.686 3.118 1.00 96.81 72 ARG A C 1
ATOM 593 O O . ARG A 1 72 ? 0.567 14.660 4.343 1.00 96.81 72 ARG A O 1
ATOM 600 N N . ASN A 1 73 ? -0.309 15.586 2.493 1.00 97.94 73 ASN A N 1
ATOM 601 C CA . ASN A 1 73 ? -1.092 16.584 3.215 1.00 97.94 73 ASN A CA 1
ATOM 602 C C . ASN A 1 73 ? -2.247 15.940 3.982 1.00 97.94 73 ASN A C 1
ATOM 604 O O . ASN A 1 73 ? -2.483 16.337 5.122 1.00 97.94 73 ASN A O 1
ATOM 608 N N . PHE A 1 74 ? -2.911 14.936 3.404 1.00 98.38 74 PHE A N 1
ATOM 609 C CA . PHE A 1 74 ? -3.968 14.192 4.081 1.00 98.38 74 PHE A CA 1
ATOM 610 C C . PHE A 1 74 ? -3.458 13.572 5.387 1.00 98.38 74 PHE A C 1
ATOM 612 O O . PHE A 1 74 ? -3.989 13.886 6.452 1.00 98.38 74 PHE A O 1
ATOM 619 N N . PHE A 1 75 ? -2.378 12.786 5.345 1.00 98.19 75 PHE A N 1
ATOM 620 C CA . PHE A 1 75 ? -1.842 12.137 6.550 1.00 98.19 75 PHE A CA 1
ATOM 621 C C . PHE A 1 75 ? -1.189 13.112 7.533 1.00 98.19 75 PHE A C 1
ATOM 623 O O . PHE A 1 75 ? -1.190 12.872 8.735 1.00 98.19 75 PHE A O 1
ATOM 630 N N . LYS A 1 76 ? -0.676 14.253 7.058 1.00 98.12 76 LYS A N 1
ATOM 631 C CA . LYS A 1 76 ? -0.202 15.322 7.948 1.00 98.12 76 LYS A CA 1
ATOM 632 C C . LYS A 1 76 ? -1.348 15.980 8.726 1.00 98.12 76 LYS A C 1
ATOM 634 O O . LYS A 1 76 ? -1.139 16.409 9.855 1.00 98.12 76 LYS A O 1
ATOM 639 N N . GLN A 1 77 ? -2.523 16.104 8.110 1.00 98.44 77 GLN A N 1
ATOM 640 C CA . GLN A 1 77 ? -3.714 16.696 8.726 1.00 98.44 77 GLN A CA 1
ATOM 641 C C . GLN A 1 77 ? -4.522 15.691 9.559 1.00 98.44 77 GLN A C 1
ATOM 643 O O . GLN A 1 77 ? -5.272 16.123 10.426 1.00 98.44 77 GLN A O 1
ATOM 648 N N . ASN A 1 78 ? -4.357 14.389 9.308 1.00 98.25 78 ASN A N 1
ATOM 649 C CA . ASN A 1 78 ? -5.080 13.297 9.969 1.00 98.25 78 ASN A CA 1
ATOM 650 C C . ASN A 1 78 ? -4.089 12.231 10.499 1.00 98.25 78 ASN A C 1
ATOM 652 O O . ASN A 1 78 ? -4.112 11.088 10.027 1.00 98.25 78 ASN A O 1
ATOM 656 N N . PRO A 1 79 ? -3.159 12.581 11.411 1.00 97.88 79 PRO A N 1
ATOM 657 C CA . PRO A 1 79 ? -2.131 11.653 11.896 1.00 97.88 79 PRO A CA 1
ATOM 658 C C . PRO A 1 79 ? -2.706 10.434 12.636 1.00 97.88 79 PRO A C 1
ATOM 660 O O . PRO A 1 79 ? -2.076 9.380 12.677 1.00 97.88 79 PRO A O 1
ATOM 663 N N . GLU A 1 80 ? -3.911 10.545 13.193 1.00 97.38 80 GLU A N 1
ATOM 664 C CA . GLU A 1 80 ? -4.639 9.447 13.830 1.00 97.38 80 GLU A CA 1
ATOM 665 C C . GLU A 1 80 ? -5.070 8.364 12.834 1.00 97.38 80 GLU A C 1
ATOM 667 O O . GLU A 1 80 ? -5.194 7.201 13.209 1.00 97.38 80 GLU A O 1
ATOM 672 N N . LYS A 1 81 ? -5.246 8.721 11.554 1.00 97.94 81 LYS A N 1
ATOM 673 C CA . LYS A 1 81 ? -5.628 7.776 10.495 1.00 97.94 81 LYS A CA 1
ATOM 674 C C . LYS A 1 81 ? -4.450 6.968 9.964 1.00 97.94 81 LYS A C 1
ATOM 676 O O . LYS A 1 81 ? -4.672 5.964 9.285 1.00 97.94 81 LYS A O 1
ATOM 681 N N . GLY A 1 82 ? -3.215 7.383 10.255 1.00 97.62 82 GLY A N 1
ATOM 682 C CA . GLY A 1 82 ? -2.008 6.653 9.890 1.00 97.62 82 GLY A CA 1
ATOM 683 C C . GLY A 1 82 ? -0.886 7.526 9.331 1.00 97.62 82 GLY A C 1
ATOM 684 O O . GLY A 1 82 ? -0.676 8.654 9.773 1.00 97.62 82 GLY A O 1
ATOM 685 N N . ARG A 1 83 ? -0.117 6.994 8.373 1.00 98.00 83 ARG A N 1
ATOM 686 C CA . ARG A 1 83 ? 1.099 7.641 7.854 1.00 98.00 83 ARG A CA 1
ATOM 687 C C . ARG A 1 83 ? 1.347 7.384 6.371 1.00 98.00 83 ARG A C 1
ATOM 689 O O . ARG A 1 83 ? 1.005 6.334 5.839 1.00 98.00 83 ARG A O 1
ATOM 696 N N . PHE A 1 84 ? 2.043 8.337 5.754 1.00 97.44 84 PHE A N 1
ATOM 697 C CA . PHE A 1 84 ? 2.443 8.318 4.350 1.00 97.44 84 PHE A CA 1
ATOM 698 C C . PHE A 1 84 ? 3.945 8.089 4.179 1.00 97.44 84 PHE A C 1
ATOM 700 O O . PHE A 1 84 ? 4.759 8.733 4.852 1.00 97.44 84 PHE A O 1
ATOM 707 N N . ARG A 1 85 ? 4.325 7.254 3.210 1.00 95.69 85 ARG A N 1
ATOM 708 C CA . ARG A 1 85 ? 5.706 7.092 2.760 1.00 95.69 85 ARG A CA 1
ATOM 709 C C . ARG A 1 85 ? 5.769 6.934 1.244 1.00 95.69 85 ARG A C 1
ATOM 711 O O . ARG A 1 85 ? 5.100 6.093 0.665 1.00 95.69 85 ARG A O 1
ATOM 718 N N . ASN A 1 86 ? 6.640 7.704 0.598 1.00 93.94 86 ASN A N 1
ATOM 719 C CA . ASN A 1 86 ? 6.913 7.551 -0.829 1.00 93.94 86 ASN A CA 1
ATOM 720 C C . ASN A 1 86 ? 8.214 6.770 -1.041 1.00 93.94 86 ASN A C 1
ATOM 722 O O . ASN A 1 86 ? 9.251 7.128 -0.477 1.00 93.94 86 ASN A O 1
ATOM 726 N N . TYR A 1 87 ? 8.145 5.729 -1.866 1.00 90.88 87 TYR A N 1
ATOM 727 C CA . TYR A 1 87 ? 9.283 4.947 -2.341 1.00 90.88 87 TYR A CA 1
ATOM 728 C C . TYR A 1 87 ? 9.309 5.001 -3.862 1.00 90.88 87 TYR A C 1
ATOM 730 O O . TYR A 1 87 ? 8.519 4.345 -4.530 1.00 90.88 87 TYR A O 1
ATOM 738 N N . ILE A 1 88 ? 10.209 5.796 -4.425 1.00 87.06 88 ILE A N 1
ATOM 739 C CA . ILE A 1 88 ? 10.263 5.984 -5.874 1.00 87.06 88 ILE A CA 1
ATOM 740 C C . ILE A 1 88 ? 10.770 4.699 -6.530 1.00 87.06 88 ILE A C 1
ATOM 742 O O . ILE A 1 88 ? 11.893 4.279 -6.267 1.00 87.06 88 ILE A O 1
ATOM 746 N N . ILE A 1 89 ? 9.961 4.126 -7.423 1.00 82.56 89 ILE A N 1
ATOM 747 C CA . ILE A 1 89 ? 10.385 3.057 -8.330 1.00 82.56 89 ILE A CA 1
ATOM 748 C C . ILE A 1 89 ? 10.508 3.656 -9.731 1.00 82.56 89 ILE A C 1
ATOM 750 O O . ILE A 1 89 ? 9.511 3.997 -10.377 1.00 82.56 89 ILE A O 1
ATOM 754 N N . ILE A 1 90 ? 11.745 3.794 -10.195 1.00 77.75 90 ILE A N 1
ATOM 755 C CA . ILE A 1 90 ? 12.087 4.238 -11.547 1.00 77.75 90 ILE A CA 1
ATOM 756 C C . ILE A 1 90 ? 11.821 3.095 -12.534 1.00 77.75 90 ILE A C 1
ATOM 758 O O . ILE A 1 90 ? 11.330 3.337 -13.638 1.00 77.75 90 ILE A O 1
ATOM 762 N N . GLY A 1 91 ? 12.075 1.852 -12.114 1.00 73.19 91 GLY A N 1
ATOM 763 C CA . GLY A 1 91 ? 12.027 0.674 -12.969 1.00 73.19 91 GLY A CA 1
ATOM 764 C C . GLY A 1 91 ? 13.309 0.501 -13.787 1.00 73.19 91 GLY A C 1
ATOM 765 O O . GLY A 1 91 ? 14.278 1.248 -13.653 1.00 73.19 91 GLY A O 1
ATOM 766 N N . SER A 1 92 ? 13.324 -0.510 -14.659 1.00 71.44 92 SER A N 1
ATOM 767 C CA . SER A 1 92 ? 14.457 -0.759 -15.554 1.00 71.44 92 SER A CA 1
ATOM 768 C C . SER A 1 92 ? 14.147 -0.293 -16.972 1.00 71.44 92 SER A C 1
ATOM 770 O O . SER A 1 92 ? 13.122 -0.661 -17.540 1.00 71.44 92 SER A O 1
ATOM 772 N N . LEU A 1 93 ? 15.075 0.457 -17.571 1.00 70.06 93 LEU A N 1
ATOM 773 C CA . LEU A 1 93 ? 15.066 0.763 -19.008 1.00 70.06 93 LEU A CA 1
ATOM 774 C C . LEU A 1 93 ? 15.490 -0.443 -19.863 1.00 70.06 93 LEU A C 1
ATOM 776 O O . LEU A 1 93 ? 15.418 -0.398 -21.090 1.00 70.06 93 LEU A O 1
ATOM 780 N N . LEU A 1 94 ? 15.969 -1.513 -19.224 1.00 74.56 94 LEU A N 1
ATOM 781 C CA . LEU A 1 94 ? 16.439 -2.713 -19.893 1.00 74.56 94 LEU A CA 1
ATOM 782 C C . LEU A 1 94 ? 15.336 -3.768 -19.901 1.00 74.56 94 LEU A C 1
ATOM 784 O O . LEU A 1 94 ? 14.867 -4.215 -18.856 1.00 74.56 94 LEU A O 1
ATOM 788 N N . PHE A 1 95 ? 14.975 -4.233 -21.093 1.00 77.44 95 PHE A N 1
ATOM 789 C CA . PHE A 1 95 ? 14.092 -5.382 -21.244 1.00 77.44 95 PHE A CA 1
ATOM 790 C C . PHE A 1 95 ? 14.896 -6.666 -21.013 1.00 77.44 95 PHE A C 1
ATOM 792 O O . PHE A 1 95 ? 15.807 -6.945 -21.789 1.00 77.44 95 PHE A O 1
ATOM 799 N N . PRO A 1 96 ? 14.573 -7.508 -20.015 1.00 74.50 96 PRO A N 1
ATOM 800 C CA . PRO A 1 96 ? 15.370 -8.705 -19.738 1.00 74.50 96 PRO A CA 1
ATOM 801 C C . PRO A 1 96 ? 15.529 -9.603 -20.971 1.00 74.50 96 PRO A C 1
ATOM 803 O O . PRO A 1 96 ? 16.608 -10.124 -21.240 1.00 74.50 96 PRO A O 1
ATOM 806 N N . ASN A 1 97 ? 14.474 -9.717 -21.779 1.00 80.00 97 ASN A N 1
ATOM 807 C CA . ASN A 1 97 ? 14.460 -10.566 -22.967 1.00 80.00 97 ASN A CA 1
ATOM 808 C C . ASN A 1 97 ? 15.349 -10.052 -24.112 1.00 80.00 97 ASN A C 1
ATOM 810 O O . ASN A 1 97 ? 15.714 -10.852 -24.970 1.00 80.00 97 ASN A O 1
ATOM 814 N N . SER A 1 98 ? 15.735 -8.770 -24.123 1.00 86.50 98 SER A N 1
ATOM 815 C CA . SER A 1 98 ? 16.675 -8.232 -25.119 1.00 86.50 98 SER A CA 1
ATOM 816 C C . SER A 1 98 ? 18.144 -8.455 -24.743 1.00 86.50 98 SER A C 1
ATOM 818 O O . SER A 1 98 ? 19.035 -8.236 -25.562 1.00 86.50 98 SER A O 1
ATOM 820 N N . LEU A 1 99 ? 18.419 -8.919 -23.521 1.00 84.56 99 LEU A N 1
ATOM 821 C CA . LEU A 1 99 ? 19.769 -9.139 -23.011 1.00 84.56 99 LEU A CA 1
ATOM 822 C C . LEU A 1 99 ? 20.218 -10.584 -23.237 1.00 84.56 99 LEU A C 1
ATOM 824 O O . LEU A 1 99 ? 19.444 -11.516 -23.045 1.00 84.56 99 LEU A O 1
ATOM 828 N N . GLY A 1 100 ? 21.490 -10.807 -23.574 1.00 92.06 100 GLY A N 1
ATOM 829 C CA . GLY A 1 100 ? 22.047 -12.161 -23.676 1.00 92.06 100 GLY A CA 1
ATOM 830 C C . GLY A 1 100 ? 22.023 -12.912 -22.335 1.00 92.06 100 GLY A C 1
ATOM 831 O O . GLY A 1 100 ? 22.159 -12.306 -21.273 1.00 92.06 100 GLY A O 1
ATOM 832 N N . ALA A 1 101 ? 21.903 -14.246 -22.367 1.00 90.56 101 ALA A N 1
ATOM 833 C CA . ALA A 1 101 ? 21.768 -15.075 -21.160 1.00 90.56 101 ALA A CA 1
ATOM 834 C C . ALA A 1 101 ? 22.890 -14.858 -20.127 1.00 90.56 101 ALA A C 1
ATOM 836 O O . ALA A 1 101 ? 22.615 -14.760 -18.934 1.00 90.56 101 ALA A O 1
ATOM 837 N N . LYS A 1 102 ? 24.144 -14.708 -20.582 1.00 91.12 102 LYS A N 1
ATOM 838 C CA . LYS A 1 102 ? 25.285 -14.414 -19.698 1.00 91.12 102 LYS A CA 1
ATOM 839 C C . LYS A 1 102 ? 25.120 -13.081 -18.965 1.00 91.12 102 LYS A C 1
ATOM 841 O O . LYS A 1 102 ? 25.368 -13.015 -17.768 1.00 91.12 102 LYS A O 1
ATOM 846 N N . PHE A 1 103 ? 24.671 -12.042 -19.670 1.00 85.69 103 PHE A N 1
ATOM 847 C CA . PHE A 1 103 ? 24.474 -10.720 -19.080 1.00 85.69 103 PHE A CA 1
ATOM 848 C C . PHE A 1 103 ? 23.270 -10.698 -18.134 1.00 85.69 103 PHE A C 1
ATOM 850 O O . PHE A 1 103 ? 23.374 -10.147 -17.045 1.00 85.69 103 PHE A O 1
ATOM 857 N N . ARG A 1 104 ? 22.168 -11.382 -18.479 1.00 86.62 104 ARG A N 1
ATOM 858 C CA . ARG A 1 104 ? 21.037 -11.582 -17.556 1.00 86.62 104 ARG A CA 1
ATOM 859 C C . ARG A 1 104 ? 21.461 -12.255 -16.252 1.00 86.62 104 ARG A C 1
ATOM 861 O O . ARG A 1 104 ? 21.092 -11.775 -15.187 1.00 86.62 104 ARG A O 1
ATOM 868 N N . ASN A 1 105 ? 22.236 -13.339 -16.335 1.00 84.38 105 ASN A N 1
ATOM 869 C CA . ASN A 1 105 ? 22.714 -14.054 -15.150 1.00 84.38 105 ASN A CA 1
ATOM 870 C C . ASN A 1 105 ? 23.645 -13.182 -14.307 1.00 84.38 105 ASN A C 1
ATOM 872 O O . ASN A 1 105 ? 23.495 -13.144 -13.091 1.00 84.38 105 ASN A O 1
ATOM 876 N N . TRP A 1 106 ? 24.564 -12.455 -14.950 1.00 88.50 106 TRP A N 1
ATOM 877 C CA . TRP A 1 106 ? 25.425 -11.506 -14.252 1.00 88.50 106 TRP A CA 1
ATOM 878 C C . TRP A 1 106 ? 24.602 -10.438 -13.530 1.00 88.50 106 TRP A C 1
ATOM 880 O O . TRP A 1 106 ? 24.804 -10.249 -12.338 1.00 88.50 106 TRP A O 1
ATOM 890 N N . MET A 1 107 ? 23.628 -9.811 -14.203 1.00 82.50 107 MET A N 1
ATOM 891 C CA . MET A 1 107 ? 22.749 -8.827 -13.568 1.00 82.50 107 MET A CA 1
ATOM 892 C C . MET A 1 107 ? 21.983 -9.433 -12.387 1.00 82.50 107 MET A C 1
ATOM 894 O O . MET A 1 107 ? 21.925 -8.824 -11.328 1.00 82.50 107 MET A O 1
ATOM 898 N N . ALA A 1 108 ? 21.433 -10.641 -12.525 1.00 84.12 108 ALA A N 1
ATOM 899 C CA . ALA A 1 108 ? 20.734 -11.303 -11.424 1.00 84.12 108 ALA A CA 1
ATOM 900 C C . ALA A 1 108 ? 21.646 -11.532 -10.203 1.00 84.12 108 ALA A C 1
ATOM 902 O O . ALA A 1 108 ? 21.222 -11.312 -9.073 1.00 84.12 108 ALA A O 1
ATOM 903 N N . GLN A 1 109 ? 22.903 -11.928 -10.426 1.00 84.12 109 GLN A N 1
ATOM 904 C CA . GLN A 1 109 ? 23.889 -12.143 -9.360 1.00 84.12 109 GLN A CA 1
ATOM 905 C C . GLN A 1 109 ? 24.411 -10.837 -8.753 1.00 84.12 109 GLN A C 1
ATOM 907 O O . GLN A 1 109 ? 24.757 -10.810 -7.579 1.00 84.12 109 GLN A O 1
ATOM 912 N N . SER A 1 110 ? 24.459 -9.757 -9.535 1.00 84.94 110 SER A N 1
ATOM 913 C CA . SER A 1 110 ? 24.935 -8.441 -9.106 1.00 84.94 110 SER A CA 1
ATOM 914 C C . SER A 1 110 ? 23.807 -7.490 -8.693 1.00 84.94 110 SER A C 1
ATOM 916 O O . SER A 1 110 ? 24.052 -6.292 -8.565 1.00 84.94 110 SER A O 1
ATOM 918 N N . TYR A 1 111 ? 22.580 -7.998 -8.497 1.00 80.88 111 TYR A N 1
ATOM 919 C CA . TYR A 1 111 ? 21.366 -7.201 -8.262 1.00 80.88 111 TYR A CA 1
ATOM 920 C C . TYR A 1 111 ? 21.536 -6.147 -7.167 1.00 80.88 111 TYR A C 1
ATOM 922 O O . TYR A 1 111 ? 21.113 -5.007 -7.337 1.00 80.88 111 TYR A O 1
ATOM 930 N N . GLU A 1 112 ? 22.219 -6.495 -6.077 1.00 80.12 112 GLU A N 1
ATOM 931 C CA . GLU A 1 112 ? 22.484 -5.579 -4.964 1.00 80.12 112 GLU A CA 1
ATOM 932 C C . GLU A 1 112 ? 23.232 -4.297 -5.370 1.00 80.12 112 GLU A C 1
ATOM 934 O O . GLU A 1 112 ? 23.041 -3.259 -4.745 1.00 80.12 112 GLU A O 1
ATOM 939 N N . TYR A 1 113 ? 24.035 -4.339 -6.437 1.00 80.06 113 TYR A N 1
ATOM 940 C CA . TYR A 1 113 ? 24.869 -3.213 -6.864 1.00 80.06 113 TYR A CA 1
ATOM 941 C C . TYR A 1 113 ? 24.164 -2.242 -7.812 1.00 80.06 113 TYR A C 1
ATOM 943 O O . TYR A 1 113 ? 24.578 -1.090 -7.918 1.00 80.06 113 TYR A O 1
ATOM 951 N N . TRP A 1 114 ? 23.132 -2.690 -8.530 1.00 78.50 114 TRP A N 1
ATOM 952 C CA . TRP A 1 114 ? 22.441 -1.873 -9.537 1.00 78.50 114 TRP A CA 1
ATOM 953 C C . TRP A 1 114 ? 20.949 -1.675 -9.254 1.00 78.50 114 TRP A C 1
ATOM 955 O O . TRP A 1 114 ? 20.264 -1.001 -10.024 1.00 78.50 114 TRP A O 1
ATOM 965 N N . ASN A 1 115 ? 20.430 -2.213 -8.149 1.00 80.19 115 ASN A N 1
ATOM 966 C CA . ASN A 1 115 ? 19.051 -2.012 -7.709 1.00 80.19 115 ASN A CA 1
ATOM 967 C C . ASN A 1 115 ? 18.820 -0.594 -7.155 1.00 80.19 115 ASN A C 1
ATOM 969 O O . ASN A 1 115 ? 18.654 -0.397 -5.951 1.00 80.19 115 ASN A O 1
ATOM 973 N N . TYR A 1 116 ? 18.783 0.400 -8.044 1.00 81.12 116 TYR A N 1
ATOM 974 C CA . TYR A 1 116 ? 18.510 1.800 -7.694 1.00 81.12 116 TYR A CA 1
ATOM 975 C C . TYR A 1 116 ? 17.161 2.001 -6.995 1.00 81.12 116 TYR A C 1
ATOM 977 O O . TYR A 1 116 ? 17.031 2.902 -6.173 1.00 81.12 116 TYR A O 1
ATOM 985 N N . ASP A 1 117 ? 16.182 1.144 -7.291 1.00 80.50 117 ASP A N 1
ATOM 986 C CA . ASP A 1 117 ? 14.837 1.203 -6.715 1.00 80.50 117 ASP A CA 1
ATOM 987 C C . ASP A 1 117 ? 14.778 0.688 -5.265 1.00 80.50 117 ASP A C 1
ATOM 989 O O . ASP A 1 117 ? 13.717 0.738 -4.646 1.00 80.50 117 ASP A O 1
ATOM 993 N N . GLN A 1 118 ? 15.887 0.158 -4.722 1.00 83.62 118 GLN A N 1
ATOM 994 C CA . GLN A 1 118 ? 15.990 -0.350 -3.344 1.00 83.62 118 GLN A CA 1
ATOM 995 C C . GLN A 1 118 ? 14.837 -1.291 -2.954 1.00 83.62 118 GLN A C 1
ATOM 997 O O . GLN A 1 118 ? 14.348 -1.292 -1.824 1.00 83.62 118 GLN A O 1
ATOM 1002 N N . GLN A 1 119 ? 14.383 -2.124 -3.894 1.00 82.31 119 GLN A N 1
ATOM 1003 C CA . GLN A 1 119 ? 13.178 -2.939 -3.696 1.00 82.31 119 GLN A CA 1
ATOM 1004 C C . GLN A 1 119 ? 13.309 -3.929 -2.528 1.00 82.31 119 GLN A C 1
ATOM 1006 O O . GLN A 1 119 ? 12.314 -4.255 -1.885 1.00 82.31 119 GLN A O 1
ATOM 1011 N N . ASN A 1 120 ? 14.532 -4.373 -2.214 1.00 83.44 120 ASN A N 1
ATOM 1012 C CA . ASN A 1 120 ? 14.794 -5.205 -1.038 1.00 83.44 120 ASN A CA 1
ATOM 1013 C C . ASN A 1 120 ? 14.485 -4.454 0.264 1.00 83.44 120 ASN A C 1
ATOM 1015 O O . ASN A 1 120 ? 13.860 -5.026 1.156 1.00 83.44 120 ASN A O 1
ATOM 1019 N N . ASP A 1 121 ? 14.863 -3.179 0.354 1.00 88.19 121 ASP A N 1
ATOM 1020 C CA . ASP A 1 121 ? 14.617 -2.347 1.533 1.00 88.19 121 ASP A CA 1
ATOM 1021 C C . ASP A 1 121 ? 13.132 -2.021 1.672 1.00 88.19 121 ASP A C 1
ATOM 1023 O O . ASP A 1 121 ? 12.593 -2.064 2.777 1.00 88.19 121 ASP A O 1
ATOM 1027 N N . LEU A 1 122 ? 12.447 -1.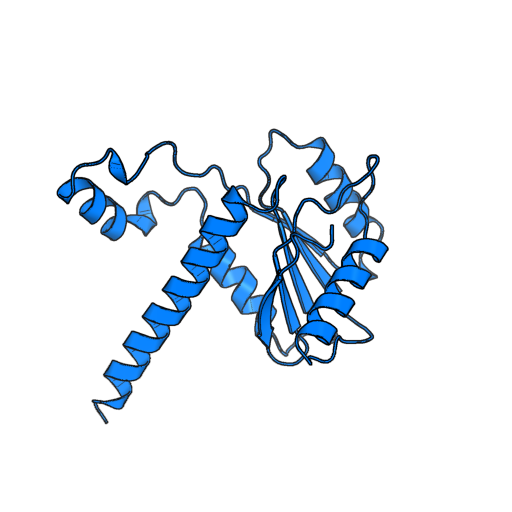754 0.556 1.00 89.75 122 LEU A N 1
ATOM 1028 C CA . LEU A 1 122 ? 10.994 -1.585 0.527 1.00 89.75 122 LEU A CA 1
ATOM 1029 C C . LEU A 1 122 ? 10.277 -2.855 1.011 1.00 89.75 122 LEU A C 1
ATOM 1031 O O . LEU A 1 122 ? 9.433 -2.783 1.902 1.00 89.75 122 LEU A O 1
ATOM 1035 N N . ASN A 1 123 ? 10.627 -4.023 0.468 1.00 87.81 123 ASN A N 1
ATOM 1036 C CA . ASN A 1 123 ? 10.017 -5.289 0.875 1.00 87.81 123 ASN A CA 1
ATOM 1037 C C . ASN A 1 123 ? 10.295 -5.609 2.338 1.00 87.81 123 ASN A C 1
ATOM 1039 O O . ASN A 1 123 ? 9.390 -6.038 3.051 1.00 87.81 123 ASN A O 1
ATOM 1043 N N . LYS A 1 124 ? 11.530 -5.379 2.796 1.00 90.06 124 LYS A N 1
ATOM 1044 C CA . LYS A 1 124 ? 11.882 -5.538 4.202 1.00 90.06 124 LYS A CA 1
ATOM 1045 C C . LYS A 1 124 ? 11.051 -4.605 5.077 1.00 90.06 124 LYS A C 1
ATOM 1047 O O . LYS A 1 124 ? 10.458 -5.074 6.036 1.00 90.06 124 LYS A O 1
ATOM 1052 N N . TYR A 1 125 ? 10.954 -3.329 4.722 1.00 92.94 125 TYR A N 1
ATOM 1053 C CA . TYR A 1 125 ? 10.159 -2.352 5.459 1.00 92.94 125 TYR A CA 1
ATOM 1054 C C . TYR A 1 125 ? 8.684 -2.761 5.567 1.00 92.94 125 TYR A C 1
ATOM 1056 O O . TYR A 1 125 ? 8.121 -2.746 6.657 1.00 92.94 125 TYR A O 1
ATOM 1064 N N . MET A 1 126 ? 8.064 -3.162 4.456 1.00 94.25 126 MET A N 1
ATOM 1065 C CA . MET A 1 126 ? 6.669 -3.612 4.450 1.00 94.25 126 MET A CA 1
ATOM 1066 C C . MET A 1 126 ? 6.471 -4.885 5.272 1.00 94.25 126 MET A C 1
ATOM 1068 O O . MET A 1 126 ? 5.498 -4.987 6.014 1.00 94.25 126 MET A O 1
ATOM 1072 N N . HIS A 1 127 ? 7.393 -5.842 5.154 1.00 92.31 127 HIS A N 1
ATOM 1073 C CA . HIS A 1 127 ? 7.349 -7.077 5.927 1.00 92.31 127 HIS A CA 1
ATOM 1074 C C . HIS A 1 127 ? 7.499 -6.809 7.422 1.00 92.31 127 HIS A C 1
ATOM 1076 O O . HIS A 1 127 ? 6.708 -7.332 8.196 1.00 92.31 127 HIS A O 1
ATOM 1082 N N . ASP A 1 128 ? 8.461 -5.971 7.811 1.00 95.06 128 ASP A N 1
ATOM 1083 C CA . ASP A 1 128 ? 8.705 -5.620 9.208 1.00 95.06 128 ASP A CA 1
ATOM 1084 C C . ASP A 1 128 ? 7.456 -4.981 9.836 1.00 95.06 128 ASP A C 1
ATOM 1086 O O . ASP A 1 128 ? 7.112 -5.345 10.950 1.00 95.06 128 ASP A O 1
ATOM 1090 N N . ILE A 1 129 ? 6.731 -4.105 9.119 1.00 95.12 129 ILE A N 1
ATOM 1091 C CA . ILE A 1 129 ? 5.454 -3.550 9.612 1.00 95.12 129 ILE A CA 1
ATOM 1092 C C . ILE A 1 129 ? 4.375 -4.630 9.698 1.00 95.12 129 ILE A C 1
ATOM 1094 O O . ILE A 1 129 ? 3.620 -4.658 10.664 1.00 95.12 129 ILE A O 1
ATOM 1098 N N . LEU A 1 130 ? 4.277 -5.508 8.694 1.00 96.25 130 LEU A N 1
ATOM 1099 C CA . LEU A 1 130 ? 3.240 -6.540 8.660 1.00 96.25 130 LEU A CA 1
ATOM 1100 C C . LEU A 1 130 ? 3.341 -7.467 9.876 1.00 96.25 130 LEU A C 1
ATOM 1102 O O . LEU A 1 130 ? 2.318 -7.809 10.461 1.00 96.25 130 LEU A O 1
ATOM 1106 N N . ILE A 1 131 ? 4.558 -7.850 10.263 1.00 96.25 131 ILE A N 1
ATOM 1107 C CA . ILE A 1 131 ? 4.794 -8.759 11.392 1.00 96.25 131 ILE A CA 1
ATOM 1108 C C . ILE A 1 131 ? 4.987 -8.039 12.732 1.00 96.25 131 ILE A C 1
ATOM 1110 O O . ILE A 1 131 ? 5.230 -8.702 13.739 1.00 96.25 131 ILE A O 1
ATOM 1114 N N . ASP A 1 132 ? 4.925 -6.706 12.764 1.00 93.69 132 ASP A N 1
ATOM 1115 C CA . ASP A 1 132 ? 5.093 -5.949 13.999 1.00 93.69 132 ASP A CA 1
ATOM 1116 C C . ASP A 1 132 ? 3.876 -6.146 14.912 1.00 93.69 132 ASP A C 1
ATOM 1118 O O . ASP A 1 132 ? 2.761 -5.719 14.606 1.00 93.69 132 ASP A O 1
ATOM 1122 N N . THR A 1 133 ? 4.102 -6.805 16.048 1.00 90.62 133 THR A N 1
ATOM 1123 C CA . THR A 1 133 ? 3.096 -7.026 17.095 1.00 90.62 133 THR A CA 1
ATOM 1124 C C . THR A 1 133 ? 3.249 -6.055 18.268 1.00 90.62 133 THR A C 1
ATOM 1126 O O . THR A 1 133 ? 2.628 -6.258 19.309 1.00 90.62 133 THR A O 1
ATOM 1129 N N . THR A 1 134 ? 4.126 -5.0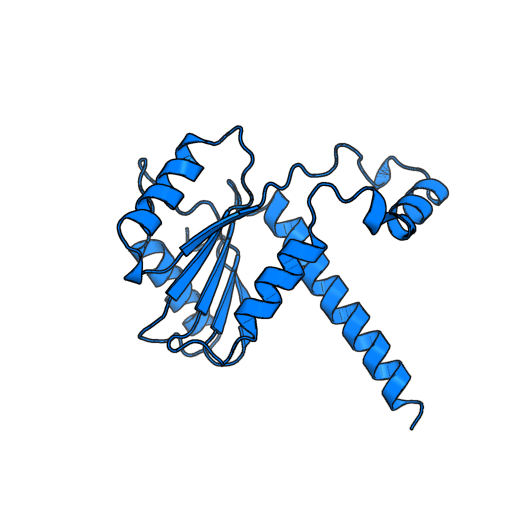54 18.159 1.00 93.88 134 THR A N 1
ATOM 1130 C CA . THR A 1 134 ? 4.420 -4.097 19.240 1.00 93.88 134 THR A CA 1
ATOM 1131 C C . THR A 1 134 ? 3.575 -2.827 19.164 1.00 93.88 134 THR A C 1
ATOM 1133 O O . THR A 1 134 ? 3.533 -2.064 20.128 1.00 93.88 134 THR A O 1
ATOM 1136 N N . THR A 1 135 ? 2.875 -2.599 18.050 1.00 93.06 135 THR A N 1
ATOM 1137 C CA . THR A 1 135 ? 1.974 -1.456 17.880 1.00 93.06 135 THR A CA 1
ATOM 1138 C C . THR A 1 135 ? 0.659 -1.651 18.631 1.00 93.06 135 THR A C 1
ATOM 1140 O O . THR A 1 135 ? 0.090 -2.737 18.618 1.00 93.06 135 THR A O 1
ATOM 1143 N N . GLU A 1 136 ? 0.129 -0.574 19.218 1.00 95.06 136 GLU A N 1
ATOM 1144 C CA . GLU A 1 136 ? -1.157 -0.597 19.939 1.00 95.06 136 GLU A CA 1
ATOM 1145 C C . GLU A 1 136 ? -2.352 -0.918 19.029 1.00 95.06 136 GLU A C 1
ATOM 1147 O O . GLU A 1 136 ? -3.310 -1.549 19.467 1.00 95.06 136 GLU A O 1
ATOM 1152 N N . LEU A 1 137 ? -2.285 -0.495 17.762 1.00 97.56 137 LEU A N 1
ATOM 1153 C CA . LEU A 1 137 ? -3.329 -0.710 16.764 1.00 97.56 137 LEU A CA 1
ATOM 1154 C C . LEU A 1 137 ? -2.819 -1.580 15.609 1.00 97.56 137 LEU A C 1
ATOM 1156 O O . LEU A 1 137 ? -1.676 -1.383 15.172 1.00 97.56 137 LEU A O 1
ATOM 1160 N N . PRO A 1 138 ? -3.670 -2.460 15.049 1.00 98.19 138 PRO A N 1
ATOM 1161 C CA . PRO A 1 138 ? -3.380 -3.156 13.804 1.00 98.19 138 PRO A CA 1
ATOM 1162 C C . PRO A 1 138 ? -2.946 -2.203 12.686 1.00 98.19 138 PRO A C 1
ATOM 1164 O O . PRO A 1 138 ? -3.439 -1.077 12.564 1.00 98.19 138 PRO A O 1
ATOM 1167 N N . GLN A 1 139 ? -2.016 -2.660 11.855 1.00 98.19 139 GLN A N 1
ATOM 1168 C CA . GLN A 1 139 ? -1.478 -1.904 10.730 1.00 98.19 139 GLN A CA 1
ATOM 1169 C C . GLN A 1 139 ? -2.103 -2.408 9.426 1.00 98.19 139 GLN A C 1
ATOM 1171 O O . GLN A 1 139 ? -1.956 -3.574 9.053 1.00 98.19 139 GLN A O 1
ATOM 1176 N N . ILE A 1 140 ? -2.769 -1.509 8.705 1.00 98.38 140 ILE A N 1
ATOM 1177 C C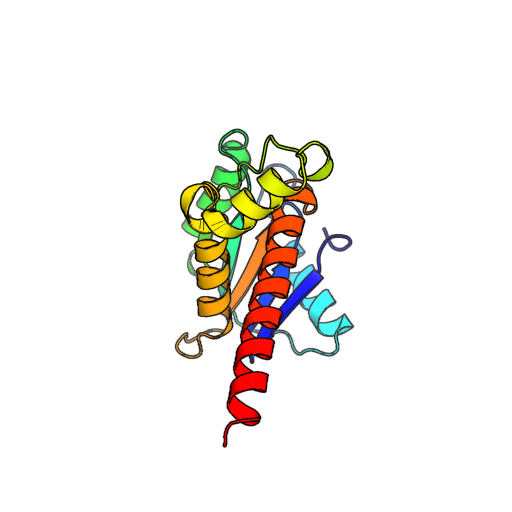A . ILE A 1 140 ? -3.273 -1.772 7.356 1.00 98.38 140 ILE A CA 1
ATOM 1178 C C . ILE A 1 140 ? -2.310 -1.120 6.378 1.00 98.38 140 ILE A C 1
ATOM 1180 O O . ILE A 1 140 ? -2.279 0.096 6.220 1.00 98.38 140 ILE A O 1
ATOM 1184 N N . ILE A 1 141 ? -1.474 -1.931 5.750 1.00 97.94 141 ILE A N 1
ATOM 1185 C CA . ILE A 1 141 ? -0.461 -1.481 4.805 1.00 97.94 141 ILE A CA 1
ATOM 1186 C C . ILE A 1 141 ? -1.073 -1.539 3.420 1.00 97.94 141 ILE A C 1
ATOM 1188 O O . ILE A 1 141 ? -1.636 -2.563 3.034 1.00 97.94 141 ILE A O 1
ATOM 1192 N N . PHE A 1 142 ? -0.916 -0.486 2.632 1.00 96.38 142 PHE A N 1
ATOM 1193 C CA . PHE A 1 142 ? -1.173 -0.586 1.208 1.00 96.38 142 PHE A CA 1
ATOM 1194 C C . PHE A 1 142 ? -0.062 0.065 0.412 1.00 96.38 142 PHE A C 1
ATOM 1196 O O . PHE A 1 142 ? 0.490 1.093 0.797 1.00 96.38 142 PHE A O 1
ATOM 1203 N N . PHE A 1 143 ? 0.258 -0.552 -0.716 1.00 94.69 143 PHE A N 1
ATOM 1204 C CA . PHE A 1 143 ? 1.162 0.031 -1.688 1.00 94.69 143 PHE A CA 1
ATOM 1205 C C . PHE A 1 143 ? 0.471 0.166 -3.035 1.00 94.69 143 PHE A C 1
ATOM 1207 O O . PHE A 1 143 ? -0.323 -0.687 -3.454 1.00 94.69 143 PHE A O 1
ATOM 1214 N N . HIS A 1 144 ? 0.775 1.257 -3.724 1.00 92.56 144 HIS A N 1
ATOM 1215 C CA . HIS A 1 144 ? 0.116 1.595 -4.977 1.00 92.56 144 HIS A CA 1
ATOM 1216 C C . HIS A 1 144 ? 1.063 2.281 -5.953 1.00 92.56 144 HIS A C 1
ATOM 1218 O O . HIS A 1 144 ? 2.148 2.749 -5.614 1.00 92.56 144 HIS A O 1
ATOM 1224 N N . CYS A 1 145 ? 0.642 2.300 -7.206 1.00 86.69 145 CYS A N 1
ATOM 1225 C CA . CYS A 1 145 ? 1.176 3.182 -8.230 1.00 86.69 145 CYS A CA 1
ATOM 1226 C C . CYS A 1 145 ? -0.010 3.755 -9.008 1.00 86.69 145 CYS A C 1
ATOM 1228 O O . CYS A 1 145 ? -1.143 3.340 -8.774 1.00 86.69 145 CYS A O 1
ATOM 1230 N N . GLU A 1 146 ? 0.244 4.626 -9.985 1.00 79.12 146 GLU A N 1
ATOM 1231 C CA . GLU A 1 146 ? -0.806 5.311 -10.752 1.00 79.12 146 GLU A CA 1
ATOM 1232 C C . GLU A 1 146 ? -1.914 4.358 -11.247 1.00 79.12 146 GLU A C 1
ATOM 1234 O O . GLU A 1 146 ? -3.069 4.460 -10.835 1.00 79.12 146 GLU A O 1
ATOM 1239 N N . ALA A 1 147 ? -1.549 3.336 -12.028 1.00 69.88 147 ALA A N 1
ATOM 1240 C CA . ALA A 1 147 ? -2.499 2.333 -12.516 1.00 69.88 147 ALA A CA 1
ATOM 1241 C C . ALA A 1 147 ? -2.749 1.160 -11.546 1.00 69.88 147 ALA A C 1
ATOM 1243 O O . ALA A 1 147 ? -3.673 0.376 -11.760 1.00 69.88 147 ALA A O 1
ATOM 1244 N N . GLY A 1 148 ? -1.919 0.992 -10.514 1.00 59.97 148 GLY A N 1
ATOM 1245 C CA . GLY A 1 148 ? -1.916 -0.207 -9.673 1.00 59.97 148 GLY A CA 1
ATOM 1246 C C . GLY A 1 148 ? -1.389 -1.476 -10.362 1.00 59.97 148 GLY A C 1
ATOM 1247 O O . GLY A 1 148 ? -1.602 -2.563 -9.827 1.00 59.97 148 GLY A O 1
ATOM 1248 N N . GLU A 1 149 ? -0.681 -1.373 -11.497 1.00 63.19 149 GLU A N 1
ATOM 1249 C CA . GLU A 1 149 ? -0.247 -2.504 -12.343 1.00 63.19 149 GLU A CA 1
ATOM 1250 C C . GLU A 1 149 ? 1.278 -2.723 -12.398 1.00 63.19 149 GLU A C 1
ATOM 1252 O O . GLU A 1 149 ? 1.758 -3.754 -11.912 1.00 63.19 149 GLU A O 1
ATOM 1257 N N . ASP A 1 150 ? 2.031 -1.764 -12.942 1.00 63.03 150 ASP A N 1
ATOM 1258 C CA . ASP A 1 150 ? 3.440 -1.958 -13.311 1.00 63.03 150 ASP A CA 1
ATOM 1259 C C . ASP A 1 150 ? 4.379 -2.055 -12.104 1.00 63.03 150 ASP A C 1
ATOM 1261 O O . ASP A 1 150 ? 4.974 -3.101 -11.826 1.00 63.03 150 ASP A O 1
ATOM 1265 N N . ARG A 1 151 ? 4.494 -0.965 -11.338 1.00 63.78 151 ARG A N 1
ATOM 1266 C CA . ARG A 1 151 ? 5.446 -0.865 -10.217 1.00 63.78 151 ARG A CA 1
ATOM 1267 C C . ARG A 1 151 ? 5.056 -1.800 -9.073 1.00 63.78 151 ARG A C 1
ATOM 1269 O O . ARG A 1 151 ? 5.901 -2.458 -8.480 1.00 63.78 151 ARG A O 1
ATOM 1276 N N . THR A 1 152 ? 3.758 -1.952 -8.842 1.00 55.44 152 THR A N 1
ATOM 1277 C CA . THR A 1 152 ? 3.194 -2.874 -7.850 1.00 55.44 152 THR A CA 1
ATOM 1278 C C . THR A 1 152 ? 3.300 -4.352 -8.273 1.00 55.44 152 THR A C 1
ATOM 1280 O O . THR A 1 152 ? 3.270 -5.246 -7.421 1.00 55.44 152 THR A O 1
ATOM 1283 N N . GLY A 1 153 ? 3.422 -4.646 -9.574 1.00 55.44 153 GLY A N 1
ATOM 1284 C CA . GLY A 1 153 ? 3.689 -5.984 -10.116 1.00 55.44 153 GLY A CA 1
ATOM 1285 C C . GLY A 1 153 ? 5.101 -6.468 -9.819 1.00 55.44 153 GLY A C 1
ATOM 1286 O O . GLY A 1 153 ? 5.285 -7.615 -9.403 1.00 55.44 153 GLY A O 1
ATOM 1287 N N . VAL A 1 154 ? 6.079 -5.574 -9.957 1.00 58.44 154 VAL A N 1
ATOM 1288 C CA . VAL A 1 154 ? 7.480 -5.847 -9.616 1.00 58.44 154 VAL A CA 1
ATOM 1289 C C . VAL A 1 154 ? 7.624 -6.132 -8.117 1.00 58.44 154 VAL A C 1
ATOM 1291 O O . VAL A 1 154 ? 8.215 -7.146 -7.743 1.00 58.44 154 VAL A O 1
ATOM 1294 N N . THR A 1 155 ? 6.981 -5.328 -7.267 1.00 55.97 155 THR A N 1
ATOM 1295 C CA . THR A 1 155 ? 6.984 -5.519 -5.809 1.00 55.97 155 THR A CA 1
ATOM 1296 C C . THR A 1 155 ? 6.349 -6.851 -5.390 1.00 55.97 155 THR A C 1
ATOM 1298 O O . THR A 1 155 ? 6.977 -7.618 -4.659 1.00 55.97 155 THR A O 1
ATOM 1301 N N . LYS A 1 156 ? 5.164 -7.205 -5.925 1.00 52.09 156 LYS A N 1
ATOM 1302 C CA . LYS A 1 156 ? 4.520 -8.510 -5.651 1.00 52.09 156 LYS A CA 1
ATOM 1303 C C . LYS A 1 156 ? 5.417 -9.692 -6.031 1.00 52.09 156 LYS A C 1
ATOM 1305 O O . LYS A 1 156 ? 5.526 -10.661 -5.282 1.00 52.09 156 LYS A O 1
ATOM 1310 N N . LYS A 1 157 ? 6.068 -9.623 -7.196 1.00 52.34 157 LYS A N 1
ATOM 1311 C CA . LYS A 1 157 ? 6.934 -10.703 -7.689 1.00 52.34 157 LYS A CA 1
ATOM 1312 C C . LYS A 1 157 ? 8.174 -10.887 -6.811 1.00 52.34 157 LYS A C 1
ATOM 1314 O O . LYS A 1 157 ? 8.594 -12.020 -6.585 1.00 52.34 157 LYS A O 1
ATOM 1319 N N . LEU A 1 158 ? 8.732 -9.796 -6.287 1.00 51.47 158 LEU A N 1
ATOM 1320 C CA . LEU A 1 158 ? 9.902 -9.842 -5.413 1.00 51.47 158 LEU A CA 1
ATOM 1321 C C . LEU A 1 158 ? 9.555 -10.336 -3.998 1.00 51.47 158 LEU A C 1
ATOM 1323 O O . LEU A 1 158 ? 10.334 -11.087 -3.412 1.00 51.47 158 LEU A O 1
ATOM 1327 N N . GLN A 1 159 ? 8.373 -10.001 -3.473 1.00 51.78 159 GLN A N 1
ATOM 1328 C CA . GLN A 1 159 ? 7.878 -10.551 -2.205 1.00 51.78 159 GLN A CA 1
ATOM 1329 C C . GLN A 1 159 ? 7.695 -12.075 -2.296 1.00 51.78 159 GLN A C 1
ATOM 1331 O O . GLN A 1 159 ? 8.201 -12.801 -1.444 1.00 51.78 159 GLN A O 1
ATOM 1336 N N . PHE A 1 160 ? 7.112 -12.574 -3.393 1.00 48.03 160 PHE A N 1
ATOM 1337 C CA . PHE A 1 160 ? 7.001 -14.012 -3.665 1.00 48.03 160 PHE A CA 1
ATOM 1338 C C . PHE A 1 160 ? 8.372 -14.708 -3.742 1.00 48.03 160 PHE A C 1
ATOM 1340 O O . PHE A 1 160 ? 8.581 -15.741 -3.111 1.00 48.03 160 PHE A O 1
ATOM 1347 N N . LEU A 1 161 ? 9.341 -14.118 -4.452 1.00 36.38 161 LEU A N 1
ATOM 1348 C CA . LEU A 1 161 ? 10.710 -14.649 -4.542 1.00 36.38 161 LEU A CA 1
ATOM 1349 C C . LEU A 1 161 ? 11.431 -14.664 -3.188 1.00 36.38 161 LEU A C 1
ATOM 1351 O O . LEU A 1 161 ? 12.170 -15.598 -2.895 1.00 36.38 161 LEU A O 1
ATOM 1355 N N . THR A 1 162 ? 11.201 -13.660 -2.344 1.00 45.66 162 THR A N 1
ATOM 1356 C CA . THR A 1 162 ? 11.833 -13.574 -1.019 1.00 45.66 162 THR A CA 1
ATOM 1357 C C . THR A 1 162 ? 11.250 -14.615 -0.062 1.00 45.66 162 THR A C 1
ATOM 1359 O O . THR A 1 162 ? 11.997 -15.237 0.695 1.00 45.66 162 THR A O 1
ATOM 1362 N N . THR A 1 163 ? 9.939 -14.860 -0.129 1.00 47.53 163 THR A N 1
ATOM 1363 C CA . THR A 1 163 ? 9.269 -15.939 0.611 1.00 47.53 163 THR A CA 1
ATOM 1364 C C . THR A 1 163 ? 9.742 -17.314 0.133 1.00 47.53 163 THR A C 1
ATOM 1366 O O . THR A 1 163 ? 10.101 -18.144 0.961 1.00 47.53 163 THR A O 1
ATOM 1369 N N . MET A 1 164 ? 9.863 -17.536 -1.180 1.00 35.34 164 MET A N 1
ATOM 1370 C CA . MET A 1 164 ? 10.365 -18.800 -1.742 1.00 35.34 164 MET A CA 1
ATOM 1371 C C . MET A 1 164 ? 11.829 -19.082 -1.371 1.00 35.34 164 MET A C 1
ATOM 1373 O O . MET A 1 164 ? 12.143 -20.181 -0.930 1.00 35.34 164 MET A O 1
ATOM 1377 N N . LEU A 1 165 ? 12.720 -18.088 -1.454 1.00 36.88 165 LEU A N 1
ATOM 1378 C CA . LEU A 1 165 ? 14.135 -18.260 -1.088 1.00 36.88 165 LEU A CA 1
ATOM 1379 C C . LEU A 1 165 ? 14.343 -18.450 0.424 1.00 36.88 165 LEU A C 1
ATOM 1381 O O . LEU A 1 165 ? 15.302 -19.102 0.841 1.00 36.88 165 LEU A O 1
ATOM 1385 N N . LYS A 1 166 ? 13.460 -17.892 1.265 1.00 40.56 166 LYS A N 1
ATOM 1386 C CA . LYS A 1 166 ? 13.447 -18.190 2.705 1.00 40.56 166 LYS A CA 1
ATOM 1387 C C . LYS A 1 166 ? 12.937 -19.609 2.970 1.00 40.56 166 LYS A C 1
ATOM 1389 O O . LYS A 1 166 ? 13.544 -20.298 3.783 1.00 40.56 166 LYS A O 1
ATOM 1394 N N . LEU A 1 167 ? 11.899 -20.066 2.269 1.00 37.03 167 LEU A N 1
ATOM 1395 C CA . LEU A 1 167 ? 11.386 -21.435 2.394 1.00 37.03 167 LEU A CA 1
ATOM 1396 C C . LEU A 1 167 ? 12.420 -22.479 1.945 1.00 37.03 167 LEU A C 1
ATOM 1398 O O . LEU A 1 167 ? 12.657 -23.427 2.685 1.00 37.03 167 LEU A O 1
ATOM 1402 N N . GLU A 1 168 ? 13.133 -22.263 0.835 1.00 35.97 168 GLU A N 1
ATOM 1403 C CA . GLU A 1 168 ? 14.209 -23.166 0.387 1.00 35.97 168 GLU A CA 1
ATOM 1404 C C . GLU A 1 168 ? 15.367 -23.255 1.395 1.00 35.97 168 GLU A C 1
ATOM 1406 O O . GLU A 1 168 ? 15.888 -24.341 1.653 1.00 35.97 168 GLU A O 1
ATOM 1411 N N . LYS A 1 169 ? 15.744 -22.141 2.041 1.00 35.97 169 LYS A N 1
ATOM 1412 C CA . LYS A 1 169 ? 16.748 -22.165 3.120 1.00 35.97 169 LYS A CA 1
ATOM 1413 C C . LYS A 1 169 ? 16.260 -22.897 4.375 1.00 35.97 169 LYS A C 1
ATOM 1415 O O . LYS A 1 169 ? 17.078 -23.513 5.051 1.00 35.97 169 LYS A O 1
ATOM 1420 N N . TYR A 1 170 ? 14.965 -22.849 4.689 1.00 32.75 170 TYR A N 1
ATOM 1421 C CA . TYR A 1 170 ? 14.393 -23.581 5.824 1.00 32.75 170 TYR A CA 1
ATOM 1422 C C . TYR A 1 170 ? 14.247 -25.085 5.544 1.00 32.75 170 TYR A C 1
ATOM 1424 O O . TYR A 1 170 ? 14.498 -25.879 6.447 1.00 32.75 170 TYR A O 1
ATOM 1432 N N . THR A 1 171 ? 13.931 -25.492 4.311 1.00 34.22 171 THR A N 1
ATOM 1433 C CA . THR A 1 171 ? 13.876 -26.913 3.923 1.00 34.22 171 THR A CA 1
ATOM 1434 C C . THR A 1 171 ? 15.258 -27.568 3.983 1.00 34.22 171 THR A C 1
ATOM 1436 O O . THR A 1 171 ? 15.393 -28.641 4.560 1.00 34.22 171 THR A O 1
ATOM 1439 N N . ILE A 1 172 ? 16.309 -26.884 3.514 1.00 36.34 172 ILE A N 1
ATOM 1440 C CA . ILE A 1 172 ? 17.687 -27.405 3.584 1.00 36.34 172 ILE A CA 1
ATOM 1441 C C . ILE A 1 172 ? 18.167 -27.554 5.039 1.00 36.34 172 ILE A C 1
ATOM 1443 O O . ILE A 1 172 ? 18.917 -28.473 5.347 1.00 36.34 172 ILE A O 1
ATOM 1447 N N . LEU A 1 173 ? 17.725 -26.691 5.960 1.00 34.31 173 LEU A N 1
ATOM 1448 C CA . LEU A 1 173 ? 18.105 -26.785 7.375 1.00 34.31 173 LEU A CA 1
ATOM 1449 C C . LEU A 1 173 ? 17.318 -27.854 8.152 1.00 34.31 173 LEU A C 1
ATOM 1451 O O . LEU A 1 173 ? 17.836 -28.364 9.141 1.00 34.31 173 LEU A O 1
ATOM 1455 N N . GLN A 1 174 ? 16.107 -28.217 7.717 1.00 36.53 174 GLN A N 1
ATOM 1456 C CA . GLN A 1 174 ? 15.327 -29.309 8.321 1.00 36.53 174 GLN A CA 1
ATOM 1457 C C . GLN A 1 174 ? 15.751 -30.702 7.839 1.00 36.53 174 GLN A C 1
ATOM 1459 O O . GLN A 1 174 ? 15.495 -31.677 8.533 1.00 36.53 174 GLN A O 1
ATOM 1464 N N . GLU A 1 175 ? 16.438 -30.804 6.700 1.00 40.12 175 GLU A N 1
ATOM 1465 C CA . GLU A 1 175 ? 17.055 -32.054 6.227 1.00 40.12 175 GLU A CA 1
ATOM 1466 C C . GLU A 1 175 ? 18.461 -32.298 6.821 1.00 40.12 175 GLU A C 1
ATOM 1468 O O . GLU A 1 175 ? 19.089 -33.318 6.541 1.00 40.12 175 GLU A O 1
ATOM 1473 N N . MET A 1 176 ? 18.963 -31.369 7.648 1.00 36.78 176 MET A N 1
ATOM 1474 C CA . MET A 1 176 ? 20.292 -31.417 8.276 1.00 36.78 176 MET A CA 1
ATOM 1475 C C . MET A 1 176 ? 20.264 -31.593 9.810 1.00 36.78 176 MET A C 1
ATOM 1477 O O . MET A 1 176 ? 21.304 -31.426 10.453 1.00 36.78 176 MET A O 1
ATOM 1481 N N . VAL A 1 177 ? 19.111 -31.942 10.396 1.00 39.47 177 VAL A N 1
ATOM 1482 C CA . VAL A 1 177 ? 18.931 -32.298 11.822 1.00 39.47 177 VAL A CA 1
ATOM 1483 C C . VAL A 1 177 ? 18.302 -33.680 11.919 1.00 39.47 177 VAL A C 1
ATOM 1485 O O . VAL A 1 177 ? 18.762 -34.464 12.778 1.00 39.47 177 VAL A O 1
#

pLDDT: mean 83.39, std 18.92, range [32.75, 98.44]

Foldseek 3Di:
DQVLKAWLDADDQATEIQGAQCDDPLARPVVVVVVSVCVNCVVVVHDHDPAAAEEEEEQEAPVPVSSVCRQQVVCVVVVRNHDYDYQHDPDDPDDLVVDDPVVSVVCVVCVVVPVPSPLVVVLVVVVCLRHDPPDPGHYYYYYYYNGSPDSVVVSSVVNVVVVVVVVVVVVVVVVVD

InterPro domains:
  IPR016130 Protein-tyrosine phosphatase, active site [PS00383] (143-153)
  IPR026893 Tyrosine/serine-protein phosphatase IphP-type [PF13350] (104-174)

Radius of gyration: 17.8 Å; chains: 1; bounding box: 40×49×45 Å